Protein AF-A0A820CSE5-F1 (afdb_monomer_lite)

Foldseek 3Di:
DLLCQVVCVDPFAAEDEFEACDADPQGWGAHAPDDPCVLRRVVGYPAYEYAHDPVGDPVSQVVDQRDDDDPPPPDDPPDPDPPDRPHHRTDHDDDDYHYD

Structure (mmCIF, N/CA/C/O backbone):
data_AF-A0A820CSE5-F1
#
_entry.id   AF-A0A820CSE5-F1
#
loop_
_atom_site.group_PDB
_atom_site.id
_atom_site.type_symbol
_atom_site.label_atom_id
_atom_site.label_alt_id
_atom_site.label_comp_id
_atom_site.label_asym_id
_atom_site.label_entity_id
_atom_site.label_seq_id
_atom_site.pdbx_PDB_ins_code
_atom_site.Cartn_x
_atom_site.Cartn_y
_atom_site.Cartn_z
_atom_site.occupancy
_atom_site.B_iso_or_equiv
_atom_site.auth_seq_id
_atom_site.auth_comp_id
_atom_site.auth_asym_id
_atom_site.auth_atom_id
_atom_site.pdbx_PDB_model_num
ATOM 1 N N . VAL A 1 1 ? -1.202 12.177 9.477 1.00 86.69 1 VAL A N 1
ATOM 2 C CA . VAL A 1 1 ? -2.231 12.046 8.414 1.00 86.69 1 VAL A CA 1
ATOM 3 C C . VAL A 1 1 ? -2.931 10.693 8.483 1.00 86.69 1 VAL A C 1
ATOM 5 O O . VAL A 1 1 ? -4.118 10.694 8.765 1.00 86.69 1 VAL A O 1
ATOM 8 N N . SER A 1 2 ? -2.218 9.562 8.343 1.00 92.38 2 SER A N 1
ATOM 9 C CA . SER A 1 2 ? -2.812 8.208 8.421 1.00 92.38 2 SER A CA 1
ATOM 10 C C . SER A 1 2 ? -3.743 7.999 9.622 1.00 92.38 2 SER A C 1
ATOM 12 O O . SER A 1 2 ? -4.903 7.644 9.441 1.00 92.38 2 SER A O 1
ATOM 14 N N . LYS A 1 3 ? -3.270 8.313 10.836 1.00 91.62 3 LYS A N 1
ATOM 15 C CA . LYS A 1 3 ? -4.068 8.224 12.068 1.00 91.62 3 LYS A CA 1
ATOM 16 C C . LYS A 1 3 ? -5.416 8.955 11.959 1.00 91.62 3 LYS A C 1
ATOM 18 O O . LYS A 1 3 ? -6.444 8.343 12.193 1.00 91.62 3 LYS A O 1
ATOM 23 N N . TYR A 1 4 ? -5.418 10.216 11.525 1.00 94.69 4 TYR A N 1
ATOM 24 C CA . TYR A 1 4 ? -6.637 11.031 11.430 1.00 94.69 4 TYR A CA 1
ATOM 25 C C . TYR A 1 4 ? -7.646 10.504 10.403 1.00 94.69 4 TYR A C 1
ATOM 27 O O . TYR A 1 4 ? -8.847 10.572 10.638 1.00 94.69 4 TYR A O 1
ATOM 35 N N . ILE A 1 5 ? -7.167 9.937 9.292 1.00 95.69 5 ILE A N 1
ATOM 36 C CA . ILE A 1 5 ? -8.027 9.274 8.300 1.00 95.69 5 ILE A CA 1
ATOM 37 C C . ILE A 1 5 ? -8.679 8.041 8.924 1.00 95.69 5 ILE A C 1
ATOM 39 O O . ILE A 1 5 ? -9.890 7.871 8.862 1.00 95.69 5 ILE A O 1
ATOM 43 N N . ARG A 1 6 ? -7.871 7.188 9.560 1.00 94.25 6 ARG A N 1
ATOM 44 C CA . ARG A 1 6 ? -8.346 5.931 10.147 1.00 94.25 6 ARG A CA 1
ATOM 45 C C . ARG A 1 6 ? -9.241 6.142 11.374 1.00 94.25 6 ARG A C 1
ATOM 47 O O . ARG A 1 6 ? -10.026 5.265 11.705 1.00 94.25 6 ARG A O 1
ATOM 54 N N . GLU A 1 7 ? -9.125 7.294 12.031 1.00 94.44 7 GLU A N 1
ATOM 55 C CA . GLU A 1 7 ? -9.999 7.742 13.124 1.00 94.44 7 GLU A CA 1
ATOM 56 C C . GLU A 1 7 ? -11.277 8.440 12.636 1.00 94.44 7 GLU A C 1
ATOM 58 O O . GLU A 1 7 ? -12.102 8.831 13.457 1.00 94.44 7 GLU A O 1
ATOM 63 N N . GLY A 1 8 ? -11.457 8.615 11.322 1.00 94.25 8 GLY A N 1
ATOM 64 C CA . GLY A 1 8 ? -12.638 9.275 10.758 1.00 94.25 8 GLY A CA 1
ATOM 65 C C . GLY A 1 8 ? -12.704 10.781 11.029 1.00 94.25 8 GLY A C 1
ATOM 66 O O . GLY A 1 8 ? -13.768 11.379 10.903 1.00 94.25 8 GLY A O 1
ATOM 67 N N . ILE A 1 9 ? -11.581 11.408 11.399 1.00 96.75 9 ILE A N 1
ATOM 68 C CA . ILE A 1 9 ? -11.487 12.871 11.530 1.00 96.75 9 ILE A CA 1
ATOM 69 C C . ILE A 1 9 ? -11.559 13.526 10.146 1.00 96.75 9 ILE A C 1
ATOM 71 O O . ILE A 1 9 ? -12.088 14.627 10.001 1.00 96.75 9 ILE A O 1
ATOM 75 N N . PHE A 1 10 ? -11.026 12.850 9.126 1.00 96.44 10 PHE A N 1
ATOM 76 C CA . PHE A 1 10 ? -11.171 13.255 7.730 1.00 96.44 10 PHE A CA 1
ATOM 77 C C . PHE A 1 10 ? -12.321 12.504 7.043 1.00 96.44 10 PHE A C 1
ATOM 79 O O . PHE A 1 10 ? -12.677 11.412 7.490 1.00 96.44 10 PHE A O 1
ATOM 86 N N . PRO A 1 11 ? -12.895 13.073 5.961 1.00 96.44 11 PRO A N 1
ATOM 87 C CA . PRO A 1 11 ? -13.930 12.409 5.172 1.00 96.44 11 PRO A CA 1
ATOM 88 C C . PRO A 1 11 ? -13.507 11.016 4.672 1.00 96.44 11 PRO A C 1
ATOM 90 O O . PRO A 1 11 ? -12.306 10.759 4.524 1.00 96.44 11 PRO A O 1
ATOM 93 N N . PRO A 1 12 ? -14.476 10.125 4.383 1.00 96.19 12 PRO A N 1
ATOM 94 C CA . PRO A 1 12 ? -14.194 8.817 3.801 1.00 96.19 12 PRO A CA 1
ATOM 95 C C . PRO A 1 12 ? -13.511 8.943 2.435 1.00 96.19 12 PRO A C 1
ATOM 97 O O . PRO A 1 12 ? -13.631 9.956 1.748 1.00 96.19 12 PRO A O 1
ATOM 100 N N . ILE A 1 13 ? -12.796 7.889 2.046 1.00 96.25 13 ILE A N 1
ATOM 101 C CA . ILE A 1 13 ? -12.064 7.844 0.782 1.00 96.25 13 ILE A CA 1
ATOM 102 C C . ILE A 1 13 ? -12.947 7.175 -0.260 1.00 96.25 13 ILE A C 1
ATOM 104 O O . ILE A 1 13 ? -13.200 5.973 -0.196 1.00 96.25 13 ILE A O 1
ATOM 108 N N . ASP A 1 14 ? -13.400 7.946 -1.240 1.00 96.00 14 ASP A N 1
ATOM 109 C CA . ASP A 1 14 ? -14.172 7.388 -2.348 1.00 96.00 14 ASP A CA 1
ATOM 110 C C . ASP A 1 14 ? -13.284 6.554 -3.276 1.00 96.00 14 ASP A C 1
ATOM 112 O O . ASP A 1 14 ? -13.649 5.446 -3.656 1.00 96.00 14 ASP A O 1
ATOM 116 N N . VAL A 1 15 ? -12.097 7.066 -3.614 1.00 95.50 15 VAL A N 1
ATOM 117 C CA . VAL A 1 15 ? -11.204 6.448 -4.597 1.00 95.50 15 VAL A CA 1
ATOM 118 C C . VAL A 1 15 ? -9.756 6.461 -4.115 1.00 95.50 15 VAL A C 1
ATOM 120 O O . VAL A 1 15 ? -9.260 7.494 -3.665 1.00 95.50 15 VAL A O 1
ATOM 123 N N . ALA A 1 16 ? -9.061 5.334 -4.275 1.00 95.00 16 ALA A N 1
ATOM 124 C CA . ALA A 1 16 ? -7.603 5.261 -4.236 1.00 95.00 16 ALA A CA 1
ATOM 125 C C . ALA A 1 16 ? -7.052 4.871 -5.612 1.00 95.00 16 ALA A C 1
ATOM 127 O O . ALA A 1 16 ? -7.540 3.938 -6.247 1.00 95.00 16 ALA A O 1
ATOM 128 N N . ILE A 1 17 ? -6.014 5.578 -6.050 1.00 96.25 17 ILE A N 1
ATOM 129 C CA . ILE A 1 17 ? -5.233 5.235 -7.240 1.00 96.25 17 ILE A CA 1
ATOM 130 C C . ILE A 1 17 ? -3.852 4.817 -6.755 1.00 96.25 17 ILE A C 1
ATOM 132 O O . ILE A 1 17 ? -3.260 5.513 -5.924 1.00 96.25 17 ILE A O 1
ATOM 136 N N . VAL A 1 18 ? -3.358 3.678 -7.229 1.00 96.38 18 VAL A N 1
ATOM 137 C CA . VAL A 1 18 ? -2.051 3.158 -6.830 1.00 96.38 18 VAL A CA 1
ATOM 138 C C . VAL A 1 18 ? -1.286 2.615 -8.024 1.00 96.38 18 VAL A C 1
ATOM 140 O O . VAL A 1 18 ? -1.847 1.912 -8.857 1.00 96.38 18 VAL A O 1
ATOM 143 N N . GLU A 1 19 ? 0.004 2.922 -8.076 1.00 97.25 19 GLU A N 1
ATOM 144 C CA . GLU A 1 19 ? 0.927 2.341 -9.044 1.00 97.25 19 GLU A CA 1
ATOM 145 C C . GLU A 1 19 ? 1.447 0.990 -8.528 1.00 97.25 19 GLU A C 1
ATOM 147 O O . GLU A 1 19 ? 1.853 0.862 -7.365 1.00 97.25 19 GLU A O 1
ATOM 152 N N . ALA A 1 20 ? 1.438 -0.024 -9.391 1.00 96.69 20 ALA A N 1
ATOM 153 C CA . ALA A 1 20 ? 1.882 -1.375 -9.078 1.00 96.69 20 ALA A CA 1
ATOM 154 C C . ALA A 1 20 ? 2.860 -1.896 -10.137 1.00 96.69 20 ALA A C 1
ATOM 156 O O . ALA A 1 20 ? 2.689 -1.649 -11.328 1.00 96.69 20 ALA A O 1
ATOM 157 N N . CYS A 1 21 ? 3.869 -2.654 -9.702 1.00 97.19 21 CYS 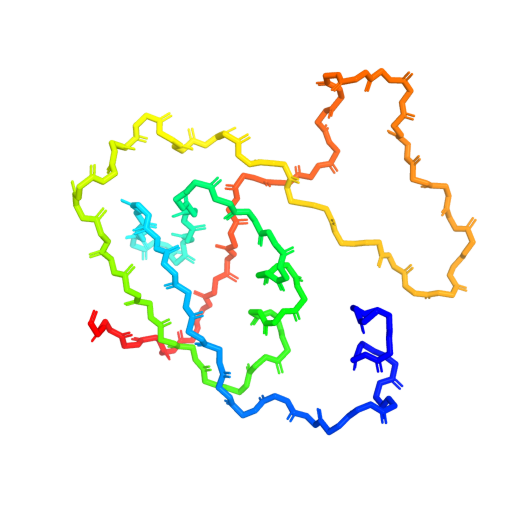A N 1
ATOM 158 C CA . CYS A 1 21 ? 4.737 -3.416 -10.603 1.00 97.19 21 CYS A CA 1
ATOM 159 C C . CYS A 1 21 ? 4.124 -4.773 -10.973 1.00 97.19 21 CYS A C 1
ATOM 161 O O . CYS A 1 21 ? 4.488 -5.356 -11.989 1.00 97.19 21 CYS A O 1
ATOM 163 N N . ASP A 1 22 ? 3.198 -5.285 -10.154 1.00 95.94 22 ASP A N 1
ATOM 164 C CA . ASP A 1 22 ? 2.455 -6.507 -10.447 1.00 95.94 22 ASP A CA 1
ATOM 165 C C . ASP A 1 22 ? 1.110 -6.553 -9.713 1.00 95.94 22 ASP A C 1
ATOM 167 O O . ASP A 1 22 ? 0.976 -6.075 -8.578 1.00 95.94 22 ASP A O 1
ATOM 171 N N . VAL A 1 23 ? 0.136 -7.207 -10.345 1.00 94.06 23 VAL A N 1
ATOM 172 C 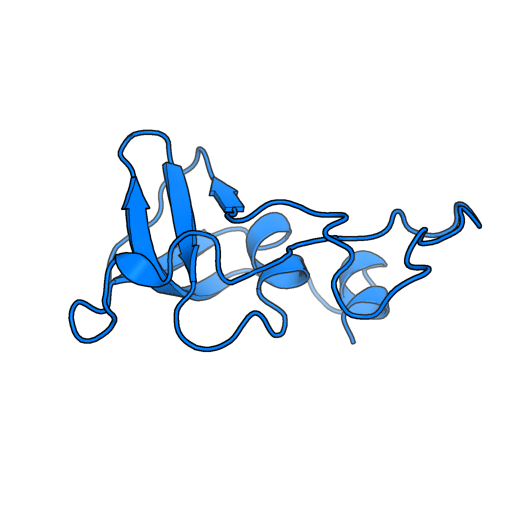CA . VAL A 1 23 ? -1.142 -7.594 -9.745 1.00 94.06 23 VAL A CA 1
ATOM 173 C C . VAL A 1 23 ? -1.406 -9.054 -10.084 1.00 94.06 23 VAL A C 1
ATOM 175 O O . VAL A 1 23 ? -1.643 -9.409 -11.237 1.00 94.06 23 VAL A O 1
ATOM 178 N N . THR A 1 24 ? -1.381 -9.921 -9.076 1.00 92.06 24 THR A N 1
ATOM 179 C CA . THR A 1 24 ? -1.547 -11.360 -9.296 1.00 92.06 24 THR A CA 1
ATOM 180 C C . THR A 1 24 ? -3.017 -11.757 -9.398 1.00 92.06 24 THR A C 1
ATOM 182 O O . THR A 1 24 ? -3.914 -11.075 -8.900 1.00 92.06 24 THR A O 1
ATOM 185 N N . SER A 1 25 ? -3.278 -12.925 -9.990 1.00 89.25 25 SER A N 1
ATOM 186 C CA . SER A 1 25 ? -4.635 -13.460 -10.179 1.00 89.25 25 SER A CA 1
ATOM 187 C C . SER A 1 25 ? -5.408 -13.711 -8.879 1.00 89.25 25 SER A C 1
ATOM 189 O O . SER A 1 25 ? -6.631 -13.803 -8.903 1.00 89.25 25 SER A O 1
ATOM 191 N N . ASP A 1 26 ? -4.713 -13.843 -7.748 1.00 89.12 26 ASP A N 1
ATOM 192 C CA . ASP A 1 26 ? -5.303 -13.952 -6.410 1.00 89.12 26 ASP A CA 1
ATOM 193 C C . ASP A 1 26 ? -5.453 -12.594 -5.698 1.00 89.12 26 ASP A C 1
ATOM 195 O O . ASP A 1 26 ? -5.740 -12.547 -4.502 1.00 89.12 26 ASP A O 1
ATOM 199 N N . GLY A 1 27 ? -5.305 -11.489 -6.436 1.00 88.69 27 GLY A N 1
ATOM 200 C CA . GLY A 1 27 ? -5.592 -10.135 -5.969 1.00 88.69 27 GLY A CA 1
ATOM 201 C C . GLY A 1 27 ? -4.488 -9.5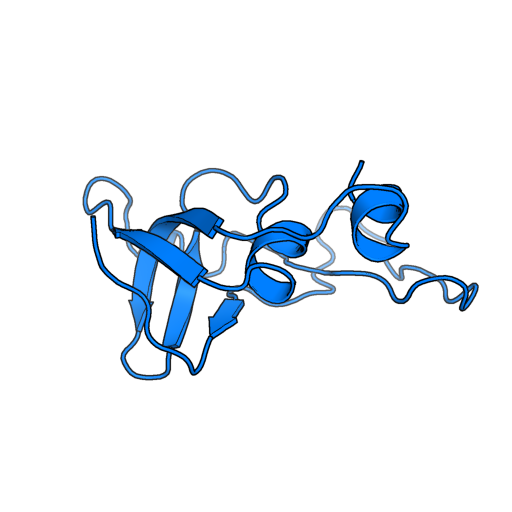17 -5.116 1.00 88.69 27 GLY A C 1
ATOM 202 O O . GLY A 1 27 ? -4.783 -8.616 -4.327 1.00 88.69 27 GLY A O 1
ATOM 203 N N . ARG A 1 28 ? -3.235 -9.989 -5.232 1.00 93.44 28 ARG A N 1
ATOM 204 C CA . ARG A 1 28 ? -2.104 -9.345 -4.554 1.00 93.44 28 ARG A CA 1
ATOM 205 C C . ARG A 1 28 ? -1.575 -8.192 -5.388 1.00 93.44 28 ARG A C 1
ATOM 207 O O . ARG A 1 28 ? -1.259 -8.385 -6.555 1.00 93.44 28 ARG A O 1
ATOM 214 N N . ILE A 1 29 ? -1.424 -7.030 -4.765 1.00 95.25 29 ILE A N 1
ATOM 215 C CA . ILE A 1 29 ? -0.899 -5.813 -5.389 1.00 95.25 29 ILE A CA 1
ATOM 216 C C . ILE A 1 29 ? 0.513 -5.568 -4.857 1.00 95.25 29 ILE A C 1
ATOM 218 O O . ILE A 1 29 ? 0.695 -5.399 -3.646 1.00 95.25 29 ILE A O 1
ATOM 222 N N . TYR A 1 30 ? 1.497 -5.541 -5.755 1.00 96.69 30 TYR A N 1
ATOM 223 C CA . TYR A 1 30 ? 2.899 -5.264 -5.449 1.00 96.69 30 TYR A CA 1
ATOM 224 C C . TYR A 1 30 ? 3.265 -3.864 -5.938 1.00 96.69 30 TYR A C 1
ATOM 226 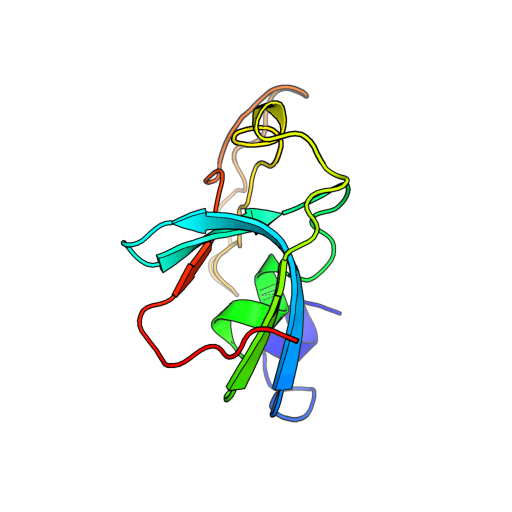O O . TYR A 1 30 ? 3.090 -3.548 -7.111 1.00 96.69 30 TYR A O 1
ATOM 234 N N . LEU A 1 31 ? 3.746 -3.016 -5.030 1.00 97.38 31 LEU A N 1
ATOM 235 C CA . LEU A 1 31 ? 4.025 -1.611 -5.326 1.00 97.38 31 LEU A CA 1
ATOM 236 C C . LEU A 1 31 ? 5.342 -1.418 -6.087 1.00 97.38 31 LEU A C 1
ATOM 238 O O . LEU A 1 31 ? 6.228 -2.273 -6.074 1.00 97.38 31 LEU A O 1
ATOM 242 N N . THR A 1 32 ? 5.483 -0.235 -6.676 1.00 97.44 32 THR A N 1
ATOM 243 C CA . THR A 1 32 ? 6.691 0.243 -7.355 1.00 97.44 32 THR A CA 1
ATOM 244 C C . THR A 1 32 ? 7.688 0.848 -6.352 1.00 97.44 32 THR A C 1
ATOM 246 O O . THR A 1 32 ? 8.034 0.221 -5.354 1.00 97.44 32 THR A O 1
ATOM 249 N N . ASN A 1 33 ? 8.210 2.053 -6.588 1.00 96.69 33 ASN A N 1
ATOM 250 C CA . ASN A 1 33 ? 9.345 2.625 -5.856 1.00 96.69 33 ASN A CA 1
ATOM 251 C C . ASN A 1 33 ? 9.007 3.150 -4.450 1.00 96.69 33 ASN A C 1
ATOM 253 O O . ASN A 1 33 ? 9.911 3.557 -3.721 1.00 96.69 33 ASN A O 1
ATOM 257 N N . SER A 1 34 ? 7.732 3.185 -4.050 1.00 95.94 34 SER A N 1
ATOM 258 C CA . SER A 1 34 ? 7.335 3.714 -2.740 1.00 95.94 34 SER A CA 1
ATOM 259 C C . SER A 1 34 ? 6.095 3.031 -2.170 1.00 95.94 34 SER A C 1
ATOM 261 O O . SER A 1 34 ? 5.248 2.551 -2.916 1.00 95.94 34 SER A O 1
ATOM 263 N N . SER A 1 35 ? 5.987 3.016 -0.838 1.00 94.31 35 SER A N 1
ATOM 264 C CA . SER A 1 35 ? 4.796 2.550 -0.116 1.00 94.31 35 SER A CA 1
ATOM 265 C C . SER A 1 35 ? 3.874 3.691 0.310 1.00 94.31 35 SER A C 1
ATOM 267 O O . SER A 1 35 ? 2.652 3.587 0.199 1.00 94.31 35 SER A O 1
ATOM 269 N N . GLY A 1 36 ? 4.461 4.790 0.792 1.00 93.56 36 GLY A N 1
ATOM 270 C CA . GLY A 1 36 ? 3.761 6.015 1.161 1.00 93.56 36 GLY A CA 1
ATOM 271 C C . GLY A 1 36 ? 2.529 5.762 2.035 1.00 93.56 36 GLY A C 1
ATOM 272 O O . GLY A 1 36 ? 2.598 5.152 3.099 1.00 93.56 36 GLY A O 1
ATOM 273 N N . MET A 1 37 ? 1.382 6.255 1.569 1.00 94.94 37 MET A N 1
ATOM 274 C CA . MET A 1 37 ? 0.091 6.125 2.247 1.00 94.94 37 MET A CA 1
ATOM 275 C C . MET A 1 37 ? -0.769 4.975 1.706 1.00 94.94 37 MET A C 1
ATOM 277 O O . MET A 1 37 ? -1.902 4.819 2.166 1.00 94.94 37 MET A O 1
ATOM 281 N N . SER A 1 38 ? -0.257 4.146 0.787 1.00 95.44 38 SER A N 1
ATOM 282 C CA . SER A 1 38 ? -1.003 3.024 0.195 1.00 95.44 38 SER A CA 1
ATOM 283 C C . SER A 1 38 ? -1.552 2.086 1.270 1.00 95.44 38 SER A C 1
ATOM 285 O O . SER A 1 38 ? -2.708 1.676 1.202 1.00 95.44 38 SER A O 1
ATOM 287 N N . GLY A 1 39 ? -0.782 1.871 2.347 1.00 92.81 39 GLY A N 1
ATOM 288 C CA . GLY A 1 39 ? -1.216 1.088 3.508 1.00 92.81 39 GLY A CA 1
ATOM 289 C C . GLY A 1 39 ? -2.401 1.654 4.285 1.00 92.81 39 GLY A C 1
ATOM 290 O O . GLY A 1 39 ? -3.055 0.923 5.017 1.00 92.81 39 GLY A O 1
ATOM 291 N N . THR A 1 40 ? -2.704 2.941 4.127 1.00 94.50 40 THR A N 1
ATOM 292 C CA . THR A 1 40 ? -3.890 3.570 4.720 1.00 94.50 40 THR A CA 1
ATOM 293 C C . THR A 1 40 ? -5.024 3.721 3.717 1.00 94.50 40 THR A C 1
ATOM 295 O O . THR A 1 40 ? -6.175 3.510 4.076 1.00 94.50 40 THR A O 1
ATOM 298 N N . TYR A 1 41 ? -4.717 4.108 2.480 1.00 95.38 41 TYR A N 1
ATOM 299 C CA . TYR A 1 41 ? -5.733 4.436 1.486 1.00 95.38 41 TYR A CA 1
ATOM 300 C C . TYR A 1 41 ? -6.393 3.203 0.879 1.00 95.38 41 TYR A C 1
ATOM 302 O O . TYR A 1 41 ? -7.617 3.161 0.823 1.00 95.38 41 TYR A O 1
ATOM 310 N N . LEU A 1 42 ? -5.623 2.181 0.496 1.00 93.81 42 LEU A N 1
ATOM 311 C CA . LEU A 1 42 ? -6.186 0.994 -0.156 1.00 93.81 42 LEU A CA 1
ATOM 312 C C . LEU A 1 42 ? -7.201 0.249 0.726 1.00 93.81 42 LEU A C 1
ATOM 314 O O . LEU A 1 42 ? -8.264 -0.098 0.223 1.00 93.81 42 LEU A O 1
ATOM 318 N N . PRO A 1 43 ? -6.974 0.049 2.040 1.00 91.69 43 PRO A N 1
ATOM 319 C CA . PRO A 1 43 ? -7.965 -0.632 2.875 1.00 91.69 43 PRO A CA 1
ATOM 320 C C . PRO A 1 43 ? -9.232 0.188 3.158 1.00 91.69 43 PRO A C 1
ATOM 322 O O . PRO A 1 43 ? -10.224 -0.379 3.606 1.00 91.69 43 PRO A O 1
ATOM 325 N N . LEU A 1 44 ? -9.187 1.512 2.972 1.00 93.69 44 LEU A N 1
ATOM 326 C CA . LEU A 1 44 ? -10.269 2.429 3.348 1.00 93.69 44 LEU A CA 1
ATOM 327 C C . LEU A 1 44 ? -11.042 2.996 2.154 1.00 93.69 44 LEU A C 1
ATOM 329 O O . LEU A 1 44 ? -12.102 3.587 2.356 1.00 93.69 44 LEU A O 1
ATOM 333 N N . ALA A 1 45 ? -10.511 2.860 0.941 1.00 94.44 45 ALA A N 1
ATOM 334 C CA . ALA A 1 45 ? -11.151 3.356 -0.264 1.00 94.44 45 ALA A CA 1
ATOM 335 C C . ALA A 1 45 ? -12.355 2.494 -0.655 1.00 94.44 45 ALA A C 1
ATOM 337 O O . ALA A 1 45 ? -12.301 1.263 -0.587 1.00 94.44 45 ALA A O 1
ATOM 338 N N . LYS A 1 46 ? -13.428 3.150 -1.106 1.00 93.81 46 LYS A N 1
ATOM 339 C CA . LYS A 1 46 ? -14.588 2.473 -1.693 1.00 93.81 46 LYS A CA 1
ATOM 340 C C . LYS A 1 46 ? -14.238 1.822 -3.035 1.00 93.81 46 LYS A C 1
ATOM 342 O O . LYS A 1 46 ? -14.627 0.680 -3.256 1.00 93.81 46 LYS A O 1
ATOM 347 N N . ASP A 1 47 ? -13.512 2.535 -3.893 1.00 92.75 47 ASP A N 1
ATOM 348 C CA . ASP A 1 47 ? -13.066 2.058 -5.202 1.00 92.75 47 ASP A CA 1
ATOM 349 C C . ASP A 1 47 ? -11.536 2.176 -5.334 1.00 92.75 47 ASP A C 1
ATOM 351 O O . ASP A 1 47 ? -10.924 3.140 -4.862 1.00 92.75 47 ASP A O 1
ATOM 355 N N . ILE A 1 48 ? -10.907 1.200 -5.996 1.00 93.38 48 ILE A N 1
ATOM 356 C CA . ILE A 1 48 ? -9.458 1.179 -6.240 1.00 93.38 48 ILE A CA 1
ATOM 357 C C . ILE A 1 48 ? -9.182 1.081 -7.738 1.00 93.38 48 ILE A C 1
ATOM 359 O O . ILE A 1 48 ? -9.692 0.188 -8.417 1.00 93.38 48 ILE A O 1
ATOM 363 N N . TYR A 1 49 ? -8.325 1.969 -8.233 1.00 95.00 49 TYR A N 1
ATOM 364 C CA . TYR A 1 49 ? -7.760 1.906 -9.578 1.00 95.00 49 TYR A CA 1
ATOM 365 C C . TYR A 1 49 ? -6.270 1.620 -9.482 1.00 95.00 49 TYR A C 1
ATOM 367 O O . TYR A 1 49 ? -5.570 2.205 -8.652 1.00 95.00 49 TYR A O 1
ATOM 375 N N . ILE A 1 50 ? -5.802 0.700 -10.318 1.00 95.25 50 ILE A N 1
ATOM 376 C CA . ILE A 1 50 ? -4.407 0.277 -10.318 1.00 95.25 50 ILE A CA 1
ATOM 377 C C . ILE A 1 50 ? -3.776 0.693 -11.641 1.00 95.25 50 ILE A C 1
ATOM 379 O O . ILE A 1 50 ? -4.229 0.269 -12.700 1.00 95.25 50 ILE A O 1
ATOM 383 N N . GLU A 1 51 ? -2.721 1.494 -11.561 1.00 96.50 51 GLU A N 1
ATOM 384 C CA . GLU A 1 51 ? -1.828 1.784 -12.680 1.00 96.50 51 GLU A CA 1
ATOM 385 C C . GLU A 1 51 ? -0.748 0.697 -12.702 1.00 96.50 51 GLU A C 1
ATOM 387 O O . GLU A 1 51 ? 0.149 0.671 -11.854 1.00 96.50 51 GLU A O 1
ATOM 392 N N . LEU A 1 52 ? -0.879 -0.263 -13.619 1.00 95.50 52 LEU A N 1
ATOM 393 C CA . LEU A 1 52 ? 0.104 -1.335 -13.769 1.00 95.50 52 LEU A CA 1
ATOM 394 C C . LEU A 1 52 ? 1.250 -0.837 -14.650 1.00 95.50 52 LEU A C 1
ATOM 396 O O . LEU A 1 52 ? 1.071 -0.630 -15.849 1.00 95.50 52 LEU A O 1
ATOM 400 N N . ASN A 1 53 ? 2.428 -0.661 -14.057 1.00 96.19 53 ASN A N 1
ATOM 401 C CA . ASN A 1 53 ? 3.571 -0.065 -14.733 1.00 96.19 53 ASN A CA 1
ATOM 402 C C . ASN A 1 53 ? 4.672 -1.101 -15.015 1.00 96.19 53 ASN A C 1
ATOM 404 O O . ASN A 1 53 ? 5.490 -1.425 -14.151 1.00 96.19 53 ASN A O 1
ATOM 408 N N . GLU A 1 54 ? 4.726 -1.572 -16.264 1.00 94.50 54 GLU A N 1
ATOM 409 C CA . GLU A 1 54 ? 5.719 -2.542 -16.755 1.00 94.50 54 GLU A CA 1
ATOM 410 C C . GLU A 1 54 ? 7.159 -1.996 -16.805 1.00 94.50 54 GLU A C 1
ATOM 412 O O . GLU A 1 54 ? 8.104 -2.765 -16.986 1.00 94.50 54 GLU A O 1
ATOM 417 N N . ALA A 1 55 ? 7.367 -0.684 -16.628 1.00 97.31 55 ALA A N 1
ATOM 418 C CA . ALA A 1 55 ? 8.712 -0.120 -16.513 1.00 97.31 55 ALA A CA 1
ATOM 419 C C . ALA A 1 55 ? 9.414 -0.543 -15.209 1.00 97.31 55 ALA A C 1
ATOM 421 O O . ALA A 1 55 ? 10.641 -0.455 -15.112 1.00 97.31 55 ALA A O 1
ATOM 422 N N . HIS A 1 56 ? 8.653 -1.003 -14.211 1.00 97.88 56 HIS A N 1
ATOM 423 C CA . HIS A 1 56 ? 9.186 -1.522 -12.959 1.00 97.88 56 HIS A CA 1
ATOM 424 C C . HIS A 1 56 ? 9.413 -3.040 -13.033 1.00 97.88 56 HIS A C 1
ATOM 426 O O . HIS A 1 56 ? 8.500 -3.782 -13.391 1.00 97.88 56 HIS A O 1
ATOM 432 N N . PRO A 1 57 ? 10.608 -3.540 -12.666 1.00 96.88 57 PRO A N 1
ATOM 433 C CA . PRO A 1 57 ? 10.901 -4.966 -12.745 1.00 96.88 57 PRO A CA 1
ATOM 434 C C . PRO A 1 57 ? 10.124 -5.768 -11.693 1.00 96.88 57 PRO A C 1
ATOM 436 O O . PRO A 1 57 ? 9.948 -5.332 -10.554 1.00 96.88 57 PRO A O 1
ATOM 439 N N . LEU A 1 58 ? 9.750 -7.004 -12.038 1.00 96.69 58 LEU A N 1
ATOM 440 C CA . LEU A 1 58 ? 9.068 -7.928 -11.120 1.00 96.69 58 LEU A CA 1
ATOM 441 C C . LEU A 1 58 ? 9.922 -8.318 -9.900 1.00 96.69 58 LEU A C 1
ATOM 443 O O . LEU A 1 58 ? 9.378 -8.748 -8.886 1.00 96.69 58 LEU A O 1
ATOM 447 N N . ASP A 1 59 ? 11.239 -8.112 -9.952 1.00 95.81 59 ASP A N 1
ATOM 448 C CA . ASP A 1 59 ? 12.148 -8.317 -8.815 1.00 95.81 59 ASP A CA 1
ATOM 449 C C . ASP A 1 59 ? 11.879 -7.344 -7.649 1.00 95.81 59 ASP A C 1
ATOM 451 O O . ASP A 1 59 ? 12.383 -7.535 -6.545 1.00 95.81 59 ASP A O 1
ATOM 455 N N . MET A 1 60 ? 11.043 -6.317 -7.853 1.00 95.44 60 MET A N 1
ATOM 456 C CA . MET A 1 60 ? 10.557 -5.450 -6.774 1.00 95.44 60 MET A CA 1
ATOM 457 C C . MET A 1 60 ? 9.570 -6.156 -5.833 1.00 95.44 60 MET A C 1
ATOM 459 O O . MET A 1 60 ? 9.307 -5.669 -4.728 1.00 95.44 60 MET A O 1
ATOM 463 N N . LYS A 1 61 ? 9.019 -7.310 -6.227 1.00 95.69 61 LYS A N 1
ATOM 464 C CA . LYS A 1 61 ? 8.158 -8.116 -5.357 1.00 95.69 61 LYS A CA 1
ATOM 465 C C . LYS A 1 61 ? 8.955 -8.568 -4.133 1.00 95.69 61 LYS A C 1
ATOM 467 O O . LYS A 1 61 ? 9.954 -9.266 -4.251 1.00 95.69 61 LYS A O 1
ATOM 472 N N . GLY A 1 62 ? 8.494 -8.184 -2.943 1.00 92.88 62 GLY A N 1
ATOM 473 C CA . GLY A 1 62 ? 9.218 -8.432 -1.688 1.00 92.88 62 GLY A CA 1
ATOM 474 C C . GLY A 1 62 ? 10.021 -7.236 -1.172 1.00 92.88 62 GLY A C 1
ATOM 475 O O . GLY A 1 62 ? 10.503 -7.275 -0.042 1.00 92.88 62 GLY A O 1
ATOM 476 N N . LEU A 1 63 ? 10.136 -6.149 -1.945 1.00 95.44 63 LEU A N 1
ATOM 477 C CA . LEU A 1 63 ? 10.873 -4.961 -1.514 1.00 95.44 63 LEU A CA 1
ATOM 478 C C . LEU A 1 63 ? 10.207 -4.281 -0.310 1.00 95.44 63 LEU A C 1
ATOM 480 O O . LEU A 1 63 ? 10.888 -3.950 0.659 1.00 95.44 63 LEU A O 1
ATOM 484 N N . HIS A 1 64 ? 8.885 -4.118 -0.345 1.00 96.94 64 HIS A N 1
ATOM 485 C CA . HIS A 1 64 ? 8.117 -3.386 0.671 1.00 96.94 64 HIS A CA 1
ATOM 486 C C . HIS A 1 64 ? 7.854 -4.217 1.923 1.00 96.94 64 HIS A C 1
ATOM 488 O O . HIS A 1 64 ? 7.564 -5.397 1.810 1.00 96.94 64 HIS A O 1
ATOM 494 N N . ASP A 1 65 ? 7.892 -3.602 3.104 1.00 97.06 65 ASP A N 1
ATOM 495 C CA . ASP A 1 65 ? 7.401 -4.197 4.354 1.00 97.06 65 ASP A CA 1
ATOM 496 C C . ASP A 1 65 ? 6.197 -3.393 4.858 1.00 97.06 65 ASP A C 1
ATOM 498 O O . ASP A 1 65 ? 6.331 -2.282 5.373 1.00 97.06 65 ASP A O 1
ATOM 502 N N . ILE A 1 66 ? 4.993 -3.900 4.605 1.00 95.00 66 ILE A N 1
ATOM 503 C CA . ILE A 1 66 ? 3.744 -3.180 4.848 1.00 95.00 66 ILE A CA 1
ATOM 504 C C . ILE A 1 66 ? 3.173 -3.626 6.185 1.00 95.00 66 ILE A C 1
ATOM 506 O O . ILE A 1 66 ? 2.612 -4.716 6.309 1.00 95.00 66 ILE A O 1
ATOM 510 N N . TYR A 1 67 ? 3.261 -2.740 7.169 1.00 94.00 67 TYR A N 1
ATOM 511 C CA . TYR A 1 67 ? 2.657 -2.920 8.480 1.00 94.00 67 TYR A CA 1
ATOM 512 C C . TYR A 1 67 ? 1.754 -1.735 8.819 1.00 94.00 67 TYR A C 1
ATOM 514 O O . TYR A 1 67 ? 2.170 -0.576 8.756 1.00 94.00 67 TYR A O 1
ATOM 522 N N . LEU A 1 68 ? 0.506 -2.023 9.200 1.00 91.62 68 LEU A N 1
ATOM 523 C CA . LEU A 1 68 ? -0.440 -1.018 9.670 1.00 91.62 68 LEU A CA 1
ATOM 524 C C . LEU A 1 68 ? -0.793 -1.299 11.142 1.00 91.62 68 LEU A C 1
ATOM 526 O O . LEU A 1 68 ? -1.492 -2.273 11.414 1.00 91.62 68 LEU A O 1
ATOM 530 N N . PRO A 1 69 ? -0.356 -0.460 12.099 1.00 91.62 69 PRO A N 1
ATOM 531 C CA . PRO A 1 69 ? -0.592 -0.707 13.521 1.00 91.62 69 PRO A CA 1
ATOM 532 C C . PRO A 1 69 ? -2.076 -0.596 13.875 1.00 91.62 69 PRO A C 1
ATOM 534 O O . PRO A 1 69 ? -2.787 0.249 13.324 1.00 91.62 69 PRO A O 1
ATOM 537 N N . GLU A 1 70 ? -2.544 -1.386 14.840 1.00 89.88 70 GLU A N 1
ATOM 538 C CA . GLU A 1 70 ? -3.871 -1.217 15.446 1.00 89.88 70 GLU A CA 1
ATOM 539 C C . GLU A 1 70 ? -3.983 0.156 16.134 1.00 89.88 70 GLU A C 1
ATOM 541 O O . GLU A 1 70 ? -3.019 0.671 16.702 1.00 89.88 70 GLU A O 1
ATOM 546 N N . ILE A 1 71 ? -5.165 0.774 16.088 1.00 89.31 71 ILE A N 1
ATOM 547 C CA . ILE A 1 71 ? -5.376 2.099 16.688 1.00 89.31 71 ILE A CA 1
ATOM 548 C C . ILE A 1 71 ? -5.794 1.929 18.151 1.00 89.31 71 ILE A C 1
ATOM 550 O O . ILE A 1 71 ? -6.641 1.095 18.456 1.00 89.31 71 ILE A O 1
ATOM 554 N N . HIS A 1 72 ? -5.241 2.753 19.045 1.00 87.81 72 HIS A N 1
ATOM 555 C CA . HIS A 1 72 ? -5.612 2.836 20.468 1.00 87.81 72 HIS A CA 1
ATOM 556 C C . HIS A 1 72 ? -5.329 1.597 21.328 1.00 87.81 72 HIS A C 1
ATOM 558 O O . HIS A 1 72 ? -5.850 1.501 22.436 1.00 87.81 72 HIS A O 1
ATOM 564 N N . THR A 1 73 ? -4.492 0.662 20.878 1.00 91.25 73 THR A N 1
ATOM 565 C CA . THR A 1 73 ? -4.225 -0.562 21.655 1.00 91.25 73 THR A CA 1
ATOM 566 C C . THR A 1 73 ? -3.022 -0.450 22.583 1.00 91.25 73 THR A C 1
ATOM 568 O O . THR A 1 73 ? -2.873 -1.270 23.484 1.00 91.25 73 THR A O 1
ATOM 571 N N . GLY A 1 74 ? -2.148 0.541 22.370 1.00 89.12 74 GLY A N 1
ATOM 572 C CA . GLY A 1 74 ? -0.892 0.669 23.117 1.00 89.12 74 GLY A CA 1
ATOM 573 C C . GLY A 1 74 ? 0.073 -0.501 22.897 1.00 89.12 74 GLY A C 1
ATOM 574 O O . GLY A 1 74 ? 1.085 -0.587 23.588 1.00 89.12 74 GLY A O 1
ATOM 575 N N . ARG A 1 75 ? -0.230 -1.403 21.949 1.00 93.06 75 ARG A N 1
ATOM 576 C CA . ARG A 1 75 ? 0.673 -2.481 21.549 1.00 93.06 75 ARG A CA 1
ATOM 577 C C . ARG A 1 75 ? 1.949 -1.872 20.978 1.00 93.06 75 ARG A C 1
ATOM 579 O O . ARG A 1 75 ? 1.899 -0.906 20.215 1.00 93.06 75 ARG A O 1
ATOM 586 N N . LEU A 1 76 ? 3.077 -2.461 21.352 1.00 94.00 76 LEU A N 1
ATOM 587 C CA . LEU A 1 76 ? 4.377 -2.088 20.816 1.00 94.00 76 LEU A CA 1
ATOM 588 C C . LEU A 1 76 ? 4.450 -2.443 19.326 1.00 94.00 76 LEU A C 1
ATOM 590 O O . LEU A 1 76 ? 3.894 -3.451 18.885 1.00 94.00 76 LEU A O 1
ATOM 594 N N . ILE A 1 77 ? 5.143 -1.597 18.568 1.00 95.31 77 ILE A N 1
ATOM 595 C CA . ILE A 1 77 ? 5.577 -1.906 17.207 1.00 95.31 77 ILE A CA 1
ATOM 596 C C . ILE A 1 77 ? 6.955 -2.548 17.360 1.00 95.31 77 ILE A C 1
ATOM 598 O O . ILE A 1 77 ? 7.901 -1.868 17.750 1.00 95.31 77 ILE A O 1
ATOM 602 N N . ASN A 1 78 ? 7.039 -3.855 17.126 1.00 94.50 78 ASN A N 1
ATOM 603 C CA . ASN A 1 78 ? 8.223 -4.663 17.430 1.00 94.50 78 ASN A CA 1
ATOM 604 C C . ASN A 1 78 ? 9.285 -4.541 16.324 1.00 94.50 78 ASN A C 1
ATOM 606 O O . ASN A 1 78 ? 9.479 -5.483 15.565 1.00 94.50 78 ASN A O 1
ATOM 610 N N . ILE A 1 79 ? 9.906 -3.366 16.203 1.00 97.44 79 ILE A N 1
ATOM 611 C CA . ILE A 1 79 ? 11.067 -3.121 15.335 1.00 97.44 79 ILE A CA 1
ATOM 612 C C . ILE A 1 79 ? 12.260 -2.851 16.247 1.00 97.44 79 ILE A C 1
ATOM 614 O O . ILE A 1 79 ? 12.315 -1.800 16.889 1.00 97.44 79 ILE A O 1
ATOM 618 N N . ASP A 1 80 ? 13.198 -3.788 16.286 1.00 97.38 80 ASP A N 1
ATOM 619 C CA . ASP A 1 80 ? 14.410 -3.727 17.1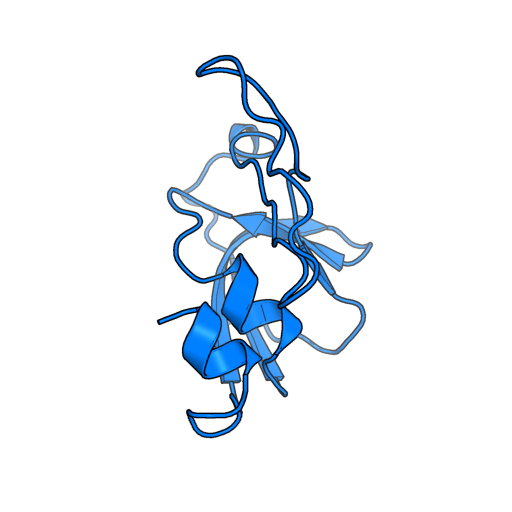01 1.00 97.38 80 ASP A CA 1
ATOM 620 C C . ASP A 1 80 ? 15.657 -3.446 16.238 1.00 97.38 80 ASP A C 1
ATOM 622 O O . ASP A 1 80 ? 16.599 -2.790 16.694 1.00 97.38 80 ASP A O 1
ATOM 626 N N . TYR A 1 81 ? 15.645 -3.877 14.972 1.00 98.31 81 TYR A N 1
ATOM 627 C CA . TYR A 1 81 ? 16.721 -3.705 13.995 1.00 98.31 81 TYR A CA 1
ATOM 628 C C . TYR A 1 81 ? 16.239 -3.019 12.710 1.00 98.31 81 TYR A C 1
ATOM 630 O O . TYR A 1 81 ? 15.061 -3.033 12.359 1.00 98.31 81 TYR A O 1
ATOM 638 N N . VAL A 1 82 ? 17.170 -2.383 11.990 1.00 97.06 82 VAL A N 1
ATOM 639 C CA . VAL A 1 82 ? 16.863 -1.597 10.775 1.00 97.06 82 VAL A CA 1
ATOM 640 C C . VAL A 1 82 ? 16.380 -2.445 9.596 1.00 97.06 82 VAL A C 1
ATOM 642 O O . VAL A 1 82 ? 15.813 -1.904 8.650 1.00 97.06 82 VAL A O 1
ATOM 645 N N . ASP A 1 83 ? 16.633 -3.748 9.635 1.00 97.44 83 ASP A N 1
ATOM 646 C CA . ASP A 1 83 ? 16.271 -4.738 8.626 1.00 97.44 83 ASP A CA 1
ATOM 647 C C . ASP A 1 83 ? 15.141 -5.676 9.075 1.00 97.44 83 ASP A C 1
ATOM 649 O O . ASP A 1 83 ? 14.787 -6.599 8.334 1.00 97.44 83 ASP A O 1
ATOM 653 N N . ASP A 1 84 ? 14.532 -5.419 10.239 1.00 98.12 84 ASP A N 1
ATOM 654 C CA . ASP A 1 84 ? 13.359 -6.162 10.688 1.00 98.12 84 ASP A CA 1
ATOM 655 C C . ASP A 1 84 ? 12.212 -6.027 9.681 1.00 98.12 84 ASP A C 1
ATOM 657 O O . ASP A 1 84 ? 11.867 -4.939 9.211 1.00 98.12 84 ASP A O 1
ATOM 661 N N . ARG A 1 85 ? 11.599 -7.170 9.370 1.00 97.44 85 ARG A N 1
ATOM 662 C CA . ARG A 1 85 ? 10.395 -7.281 8.543 1.00 97.44 85 ARG A CA 1
ATOM 663 C C . ARG A 1 85 ? 9.237 -7.671 9.450 1.00 97.44 85 ARG A C 1
ATOM 665 O O . ARG A 1 85 ? 9.197 -8.798 9.942 1.00 97.44 85 ARG A O 1
ATOM 672 N N . ILE A 1 86 ? 8.306 -6.753 9.678 1.00 96.81 86 ILE A N 1
ATOM 673 C CA . ILE A 1 86 ? 7.180 -6.943 10.609 1.00 96.81 86 ILE A CA 1
ATOM 674 C C . ILE A 1 86 ? 5.819 -6.978 9.908 1.00 96.81 86 ILE A C 1
ATOM 676 O O . ILE A 1 86 ? 4.783 -7.151 10.554 1.00 96.81 86 ILE A O 1
ATOM 680 N N . GLY A 1 87 ? 5.812 -6.763 8.597 1.00 95.44 87 GLY A N 1
ATOM 681 C CA . GLY A 1 87 ? 4.627 -6.650 7.774 1.00 95.44 87 GLY A CA 1
ATOM 682 C C . GLY A 1 87 ? 4.525 -7.731 6.706 1.00 95.44 87 GLY A C 1
ATOM 683 O O . GLY A 1 87 ? 4.971 -8.869 6.858 1.00 95.44 87 GLY A O 1
ATOM 684 N N . ILE A 1 88 ? 3.864 -7.358 5.615 1.00 95.00 88 ILE A N 1
ATOM 685 C CA . ILE A 1 88 ? 3.675 -8.180 4.418 1.00 95.00 88 ILE A CA 1
ATOM 686 C C . ILE A 1 88 ? 4.183 -7.442 3.177 1.00 95.00 88 ILE A C 1
ATOM 688 O O . ILE A 1 88 ? 4.314 -6.222 3.172 1.00 95.00 88 ILE A O 1
ATOM 692 N N . TYR A 1 89 ? 4.432 -8.174 2.093 1.00 95.75 89 TYR A N 1
ATOM 693 C CA . TYR A 1 89 ? 5.039 -7.612 0.877 1.00 95.75 89 TYR A CA 1
ATOM 694 C C . TYR A 1 89 ? 4.044 -7.017 -0.131 1.00 95.75 89 TYR A C 1
ATOM 696 O O . TYR A 1 89 ? 4.456 -6.478 -1.158 1.00 95.75 89 TYR A O 1
ATOM 704 N N . PHE A 1 90 ? 2.743 -7.178 0.110 1.00 93.25 90 PHE A N 1
ATOM 705 C CA . PHE A 1 90 ? 1.676 -6.871 -0.843 1.00 93.25 90 PHE A CA 1
ATOM 706 C C . PHE A 1 90 ? 0.388 -6.466 -0.127 1.00 93.25 90 PHE A C 1
ATOM 708 O O . PHE A 1 90 ? 0.201 -6.759 1.051 1.00 93.25 90 PHE A O 1
ATOM 715 N N . PHE A 1 91 ? -0.543 -5.867 -0.865 1.00 89.62 91 PHE A N 1
ATOM 716 C CA . PHE A 1 91 ? -1.938 -5.727 -0.436 1.00 89.62 91 PHE A CA 1
ATOM 717 C C . PHE A 1 91 ? -2.773 -6.863 -1.000 1.00 89.62 91 PHE A C 1
ATOM 719 O O . PHE A 1 91 ? -2.536 -7.268 -2.131 1.00 89.62 91 PHE A O 1
ATOM 726 N N . VAL A 1 92 ? -3.758 -7.354 -0.249 1.00 82.44 92 VAL A N 1
ATOM 727 C CA . VAL A 1 92 ? -4.786 -8.254 -0.788 1.00 82.44 92 VAL A CA 1
ATOM 728 C C . VAL A 1 92 ? -6.051 -7.448 -1.004 1.00 82.44 92 VAL A C 1
ATOM 730 O O . VAL A 1 92 ? -6.539 -6.813 -0.069 1.00 82.44 92 VAL A O 1
ATOM 733 N N . TYR A 1 93 ? -6.598 -7.497 -2.214 1.00 74.25 93 TYR A N 1
ATOM 734 C CA . TYR A 1 93 ? -7.891 -6.895 -2.500 1.00 74.25 93 TYR A CA 1
ATOM 735 C C . TYR A 1 93 ? -8.768 -7.852 -3.307 1.00 74.25 93 TYR A C 1
ATOM 737 O O . TYR A 1 93 ? -8.371 -8.356 -4.355 1.00 74.25 93 TYR A O 1
ATOM 745 N N . HIS A 1 94 ? -9.969 -8.118 -2.790 1.00 65.31 94 HIS A N 1
ATOM 746 C CA . HIS A 1 94 ? -10.902 -9.107 -3.345 1.00 65.31 94 HIS A CA 1
ATOM 747 C C . HIS A 1 94 ? -12.026 -8.492 -4.199 1.00 65.31 94 HIS A C 1
ATOM 749 O O . HIS A 1 94 ? -12.827 -9.233 -4.767 1.00 65.31 94 HIS A O 1
ATOM 755 N N . PHE A 1 95 ? -12.110 -7.160 -4.296 1.00 58.22 95 PHE A N 1
ATOM 756 C CA . PHE A 1 95 ? -13.162 -6.459 -5.042 1.00 58.22 95 PHE A CA 1
ATOM 757 C C . PHE A 1 95 ? -12.641 -5.815 -6.333 1.00 58.22 95 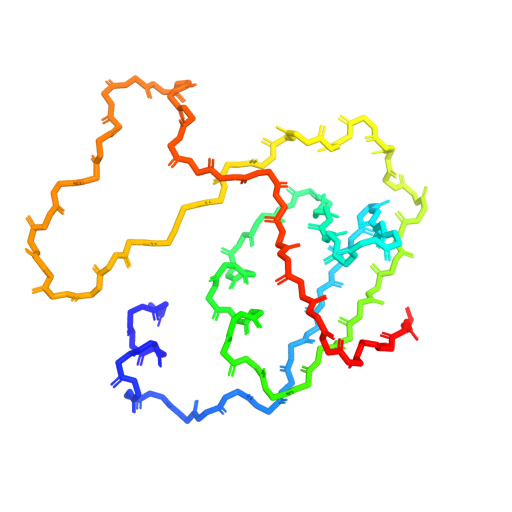PHE A C 1
ATOM 759 O O . PHE A 1 95 ? -11.437 -5.654 -6.514 1.00 58.22 95 PHE A O 1
ATOM 766 N N . LYS A 1 96 ? -13.577 -5.482 -7.236 1.00 59.62 96 LYS A N 1
ATOM 767 C CA . LYS A 1 96 ? -13.341 -4.911 -8.572 1.00 59.62 96 LYS A CA 1
ATOM 768 C C . LYS A 1 96 ? -12.352 -3.741 -8.519 1.00 59.62 96 LYS A C 1
ATOM 770 O O . LYS A 1 96 ? -12.732 -2.642 -8.134 1.00 59.62 96 LYS A O 1
ATOM 775 N N . TYR A 1 97 ? -11.128 -3.972 -8.972 1.00 66.19 97 TYR A N 1
ATOM 776 C CA . TYR A 1 97 ? -10.236 -2.909 -9.416 1.00 66.19 97 TYR A CA 1
ATOM 777 C C . TYR A 1 97 ? -10.304 -2.798 -10.938 1.00 66.19 97 TYR A C 1
ATOM 779 O O . TYR A 1 97 ? -10.585 -3.775 -11.637 1.00 66.19 97 TYR A O 1
ATOM 787 N N . SER A 1 98 ? -10.085 -1.588 -11.442 1.00 70.69 98 SER A N 1
ATOM 788 C CA . SER A 1 98 ? -9.918 -1.337 -12.874 1.00 70.69 98 SER A CA 1
ATOM 789 C C . SER A 1 98 ? -8.484 -0.905 -13.132 1.00 70.69 98 SER A C 1
ATOM 791 O O . SER A 1 98 ? -7.908 -0.167 -12.330 1.00 70.69 98 SER A O 1
ATOM 793 N N . PHE A 1 99 ? -7.925 -1.377 -14.240 1.00 74.19 99 PHE A N 1
ATOM 794 C CA . PHE A 1 99 ? -6.639 -0.901 -14.725 1.00 74.19 99 PHE A CA 1
ATOM 795 C C . PHE A 1 99 ? -6.848 0.421 -15.455 1.00 74.19 99 PHE A C 1
ATOM 797 O O . PHE A 1 99 ? -7.799 0.543 -16.237 1.00 74.19 99 PHE A O 1
ATOM 804 N N . ILE A 1 100 ? -5.993 1.392 -15.156 1.00 73.94 100 ILE A N 1
ATOM 805 C CA . ILE A 1 100 ? -5.919 2.674 -15.860 1.00 73.94 100 ILE A CA 1
ATOM 806 C C . ILE A 1 100 ? -4.539 2.861 -16.467 1.00 73.94 100 ILE A C 1
ATOM 808 O O . ILE A 1 100 ? -3.584 2.263 -15.921 1.00 73.94 100 ILE A O 1
#

InterPro domains:
  IPR037171 NagB/RpiA transferase-like [SSF100950] (3-90)
  IPR046433 Acetyl-CoA hydrolase/transferase [PTHR43609] (12-88)

Secondary structure (DSSP, 8-state):
-HHHHHTTSSPPEEEEEEEEEEE-TT-EEEESS--TTHHHHTTTEEEEEEEE-TTS-GGGTT---B--PPSSS-------STT---SBSSEE--S-EEE-

Sequence (100 aa):
VSKYIREGIFPPIDVAIVEACDVTSDGRIYLTNSSGMSGTYLPLAKDIYIELNEAHPLDMKGLHDIYLPEIHTGRLINIDYVDDRIGIYFFVYHFKYSFI

Organism: NCBI:txid392033

Radius of gyration: 14.31 Å; chains: 1; bounding box: 32×27×40 Å

pLDDT: mean 92.34, std 7.91, range [58.22, 98.31]